Protein AF-A0A380MSL2-F1 (afdb_monomer_lite)

InterPro domains:
  IPR036397 Ribonuclease H superfamily [G3DSA:3.30.420.10] (1-60)
  IPR038717 Tc1-like transposase, DDE domain [PF13358] (1-58)

Organism: NCBI:txid279832

Foldseek 3Di:
DEPPPVCPDPVNCVVCVVVVHDDDYDPHPPVVPPPVVVVVVVLVVVCVVVVDPDPVVSVVVVVVVVVPPD

pLDDT: mean 91.55, std 10.4, range [44.38, 98.31]

Sequence (70 aa):
MDNAAFHKRSDVQAIIEEHGHEILWLPPYSPDLNPIEKM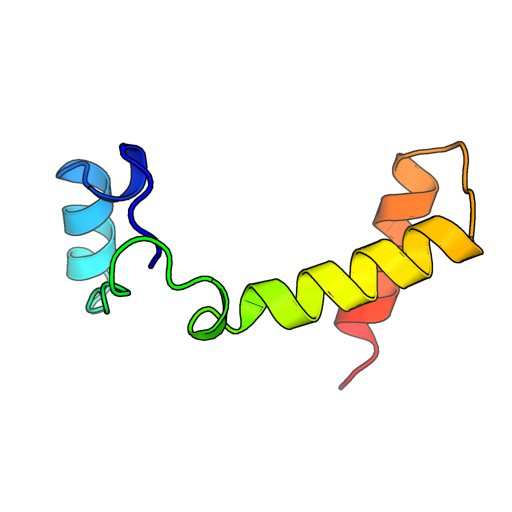WAWIKQIRKEWRMDCIDTLFFYLLWIGLGFR

Secondary structure (DSSP, 8-state):
----GGGG-HHHHHHHHHTT----PPPTT-GGG-HHHHHHHHHHHHHHHH--S-HHHHHHHHHHHHHS--

Radius of gyration: 16.24 Å; chains: 1; bounding box: 35×26×39 Å

Structure (mmCIF, N/CA/C/O backbone):
data_AF-A0A380MSL2-F1
#
_entry.id   AF-A0A380MSL2-F1
#
loop_
_atom_site.group_PDB
_atom_site.id
_atom_site.type_symbol
_atom_site.label_atom_id
_atom_site.label_alt_id
_atom_site.label_comp_id
_atom_site.label_asym_id
_atom_site.label_entity_id
_atom_site.label_seq_id
_atom_site.pdbx_PDB_ins_code
_atom_site.Cartn_x
_atom_site.Cartn_y
_atom_site.Cartn_z
_atom_site.occupancy
_atom_site.B_iso_or_equiv
_atom_site.auth_seq_id
_atom_site.auth_comp_id
_atom_site.auth_asym_id
_atom_site.auth_atom_id
_atom_site.pdbx_PDB_model_num
ATOM 1 N N . MET A 1 1 ? -2.056 1.177 8.110 1.00 93.81 1 MET A N 1
ATOM 2 C CA . MET A 1 1 ? -2.960 0.879 6.983 1.00 93.81 1 MET A CA 1
ATOM 3 C C . MET A 1 1 ? -3.368 2.191 6.338 1.00 93.81 1 MET A C 1
ATOM 5 O O . MET A 1 1 ? -3.651 3.146 7.061 1.00 93.81 1 MET A O 1
ATOM 9 N N . ASP A 1 2 ? -3.310 2.281 5.009 1.00 94.81 2 ASP A N 1
ATOM 10 C CA . ASP A 1 2 ? -3.793 3.473 4.305 1.00 94.81 2 ASP A CA 1
ATOM 11 C C . ASP A 1 2 ? -5.333 3.563 4.355 1.00 94.81 2 ASP A C 1
ATOM 13 O O . ASP A 1 2 ? -6.013 2.670 4.858 1.00 94.81 2 ASP A O 1
ATOM 17 N N . ASN A 1 3 ? -5.893 4.649 3.825 1.00 94.56 3 ASN A N 1
ATOM 18 C CA . ASN A 1 3 ? -7.326 4.934 3.889 1.00 94.56 3 ASN A CA 1
ATOM 19 C C . ASN A 1 3 ? -8.151 4.358 2.723 1.00 94.56 3 ASN A C 1
ATOM 21 O O . ASN A 1 3 ? -9.280 4.819 2.520 1.00 94.56 3 ASN A O 1
ATOM 25 N N . ALA A 1 4 ? -7.635 3.393 1.953 1.00 93.75 4 ALA A N 1
ATOM 26 C CA . ALA A 1 4 ? -8.398 2.786 0.866 1.00 93.75 4 ALA A CA 1
ATOM 27 C C . ALA A 1 4 ? -9.747 2.238 1.369 1.00 93.75 4 ALA A C 1
ATOM 29 O O . ALA A 1 4 ? -9.836 1.633 2.438 1.00 93.75 4 ALA A O 1
ATOM 30 N N . ALA A 1 5 ? -10.821 2.451 0.602 1.00 95.31 5 ALA A N 1
ATOM 31 C CA . ALA A 1 5 ? -12.183 2.158 1.059 1.00 95.31 5 ALA A CA 1
ATOM 32 C C . ALA A 1 5 ? -12.376 0.688 1.475 1.00 95.31 5 ALA A C 1
ATOM 34 O O . ALA A 1 5 ? -13.084 0.403 2.436 1.00 95.31 5 ALA A O 1
ATOM 35 N N . PHE A 1 6 ? -11.698 -0.242 0.797 1.00 95.12 6 PHE A N 1
ATOM 36 C CA . PHE A 1 6 ? -11.771 -1.668 1.112 1.00 95.12 6 PHE A CA 1
ATOM 37 C C . PHE A 1 6 ? -11.053 -2.051 2.414 1.00 95.12 6 PHE A C 1
ATOM 39 O O . PHE A 1 6 ? -11.443 -3.039 3.026 1.00 95.12 6 PHE A O 1
ATOM 46 N N . HIS A 1 7 ? -10.085 -1.262 2.893 1.00 95.00 7 HIS A N 1
ATOM 47 C CA . HIS A 1 7 ? -9.480 -1.464 4.215 1.00 95.00 7 HIS A CA 1
ATOM 48 C C . HIS A 1 7 ? -10.462 -1.154 5.353 1.00 95.00 7 HIS A C 1
ATOM 50 O O . HIS A 1 7 ? -10.348 -1.705 6.443 1.00 95.00 7 HIS A O 1
ATOM 56 N N . LYS A 1 8 ? -11.452 -0.288 5.106 1.00 95.06 8 LYS A N 1
ATOM 57 C CA . LYS A 1 8 ? -12.433 0.155 6.109 1.00 95.06 8 LYS A CA 1
ATOM 58 C C . LYS A 1 8 ? -13.651 -0.760 6.236 1.00 95.06 8 LYS A C 1
ATOM 60 O O . LYS A 1 8 ? -14.559 -0.443 6.999 1.00 95.06 8 LYS A O 1
ATOM 65 N N . ARG A 1 9 ? -13.707 -1.859 5.480 1.00 97.38 9 ARG A N 1
ATOM 66 C CA . ARG A 1 9 ? -14.809 -2.816 5.593 1.00 97.38 9 ARG A CA 1
ATOM 67 C C . ARG A 1 9 ? -14.754 -3.521 6.947 1.00 97.38 9 ARG A C 1
ATOM 69 O O . ARG A 1 9 ? -13.678 -3.869 7.426 1.00 97.38 9 ARG A O 1
ATOM 76 N N . SER A 1 10 ? -15.922 -3.755 7.536 1.00 96.94 10 SER A N 1
ATOM 77 C CA . SER A 1 10 ? -16.045 -4.378 8.855 1.00 96.94 10 SER A CA 1
ATOM 78 C C . SER A 1 10 ? -15.525 -5.814 8.892 1.00 96.94 10 SER A C 1
ATOM 80 O O . SER A 1 10 ? -14.942 -6.216 9.889 1.00 96.94 10 SER A O 1
ATOM 82 N N . ASP A 1 11 ? -15.686 -6.574 7.808 1.00 97.31 11 ASP A N 1
ATOM 83 C CA . ASP A 1 11 ? -15.186 -7.948 7.712 1.00 97.31 11 ASP A CA 1
ATOM 84 C C . ASP A 1 11 ? -13.653 -8.017 7.724 1.00 97.31 11 ASP A C 1
ATOM 86 O O . ASP A 1 11 ? -13.082 -8.873 8.393 1.00 97.31 11 ASP A O 1
ATOM 90 N N . VAL A 1 12 ? -12.979 -7.075 7.059 1.00 96.88 12 VAL A N 1
ATOM 91 C CA . VAL A 1 12 ? -11.513 -6.959 7.095 1.00 96.88 12 VAL A CA 1
ATOM 92 C C . VAL A 1 12 ? -11.023 -6.639 8.509 1.00 96.88 12 VAL A C 1
ATOM 94 O O . VAL A 1 12 ? -10.068 -7.255 8.973 1.00 96.88 12 VAL A O 1
ATOM 97 N N . GLN A 1 13 ? -11.680 -5.708 9.206 1.00 96.94 13 GLN A N 1
ATOM 98 C CA . GLN A 1 13 ? -11.305 -5.331 10.575 1.00 96.94 13 GLN A CA 1
ATOM 99 C C . GLN A 1 13 ? -11.521 -6.485 11.558 1.00 96.94 13 GLN A C 1
ATOM 101 O O . GLN A 1 13 ? -10.623 -6.789 12.338 1.00 96.94 13 GLN A O 1
ATOM 106 N N . ALA A 1 14 ? -12.653 -7.188 11.445 1.00 97.38 14 ALA A N 1
ATOM 107 C CA . ALA A 1 14 ? -12.973 -8.330 12.294 1.00 97.38 14 ALA A CA 1
ATOM 108 C C . ALA A 1 14 ? -11.929 -9.452 12.184 1.00 97.38 14 ALA A C 1
ATOM 110 O O . ALA A 1 14 ? -11.495 -9.976 13.204 1.00 97.38 14 ALA A O 1
ATOM 111 N N . ILE A 1 15 ? -11.475 -9.785 10.969 1.00 97.69 15 ILE A N 1
ATOM 112 C CA . ILE A 1 15 ? -10.444 -10.818 10.767 1.00 97.69 15 ILE A CA 1
ATOM 113 C C . ILE A 1 15 ? -9.113 -10.397 11.407 1.00 97.69 15 ILE A C 1
ATOM 115 O O . ILE A 1 15 ? -8.425 -11.225 12.000 1.00 97.69 15 ILE A O 1
ATOM 119 N N . ILE A 1 16 ? -8.734 -9.121 11.293 1.00 97.38 16 ILE A N 1
ATOM 120 C CA . ILE A 1 16 ? -7.489 -8.603 11.880 1.00 97.38 16 ILE A CA 1
ATOM 121 C C . ILE A 1 16 ? -7.543 -8.702 13.413 1.00 97.38 16 ILE A C 1
ATOM 123 O O . ILE A 1 16 ? -6.604 -9.215 14.025 1.00 97.38 16 ILE A O 1
ATOM 127 N N . GLU A 1 17 ? -8.654 -8.277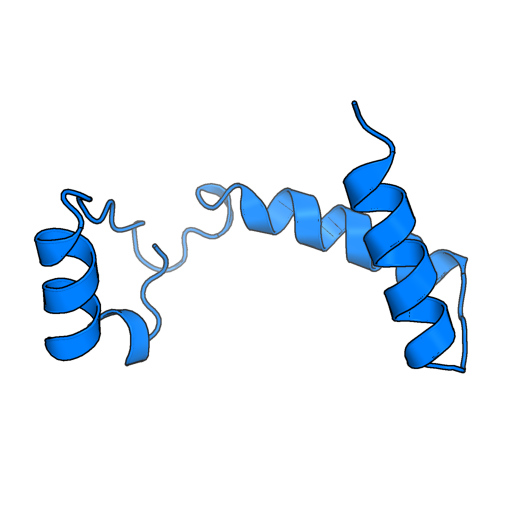 14.016 1.00 97.31 17 GLU A N 1
ATOM 128 C CA . GLU A 1 17 ? -8.876 -8.342 15.466 1.00 97.31 17 GLU A CA 1
ATOM 129 C C . GLU A 1 17 ? -8.952 -9.788 15.982 1.00 97.31 17 GLU A C 1
ATOM 131 O O . GLU A 1 17 ? -8.354 -10.100 17.011 1.00 97.31 17 GLU A O 1
ATOM 136 N N . GLU A 1 18 ? -9.611 -10.696 15.249 1.00 98.31 18 GLU A N 1
ATOM 137 C CA . GLU A 1 18 ? -9.696 -12.131 15.577 1.00 98.31 18 GLU A CA 1
ATOM 138 C C . GLU A 1 18 ? -8.308 -12.778 15.702 1.00 98.31 18 GLU A C 1
ATOM 140 O O . GLU A 1 18 ? -8.093 -13.649 16.544 1.00 98.31 18 GLU A O 1
ATOM 145 N N . HIS A 1 19 ? -7.342 -12.311 14.908 1.00 98.19 19 HIS A N 1
ATOM 146 C CA . HIS A 1 19 ? -5.958 -12.785 14.942 1.00 98.19 19 HIS A CA 1
ATOM 147 C C . HIS A 1 19 ? -5.072 -12.002 15.931 1.00 98.19 19 HIS A C 1
ATOM 149 O O . HIS A 1 19 ? -3.853 -12.178 15.940 1.00 98.19 19 HIS A O 1
ATOM 155 N N . GLY A 1 20 ? -5.662 -11.159 16.787 1.00 98.00 20 GLY A N 1
ATOM 156 C CA . GLY A 1 20 ? -4.959 -10.429 17.846 1.00 98.00 20 GLY A CA 1
ATOM 157 C C . GLY A 1 20 ? -4.129 -9.244 17.349 1.00 98.00 20 GLY A C 1
ATOM 158 O O . GLY A 1 20 ? -3.168 -8.846 18.010 1.00 98.00 20 GLY A O 1
ATOM 159 N N . HIS A 1 21 ? -4.460 -8.696 16.180 1.00 98.12 21 HIS A N 1
ATOM 160 C CA . HIS A 1 21 ? -3.786 -7.532 15.616 1.00 98.12 21 HIS A CA 1
ATOM 161 C C . HIS A 1 21 ? -4.623 -6.261 15.783 1.00 98.12 21 HIS A C 1
ATOM 163 O O . HIS A 1 21 ? -5.850 -6.289 15.755 1.00 98.12 21 HIS A O 1
ATOM 169 N N . GLU A 1 22 ? -3.942 -5.121 15.883 1.00 96.38 22 GLU A N 1
ATOM 170 C CA . GLU A 1 22 ? -4.567 -3.798 15.907 1.00 96.38 22 GLU A CA 1
ATOM 171 C C . GLU A 1 22 ? -4.242 -3.022 14.629 1.00 96.38 22 GLU A C 1
ATOM 173 O O . GLU A 1 22 ? -3.145 -3.122 14.067 1.00 96.38 22 GLU A O 1
ATOM 178 N N . ILE A 1 23 ? -5.193 -2.205 14.171 1.00 95.88 23 ILE A N 1
ATOM 179 C CA . ILE A 1 23 ? -5.019 -1.397 12.963 1.00 95.88 23 ILE A CA 1
ATOM 180 C C . ILE A 1 23 ? -4.516 -0.003 13.328 1.00 95.88 23 ILE A C 1
ATOM 182 O O . ILE A 1 23 ? -5.254 0.834 13.844 1.00 95.88 23 ILE A O 1
ATOM 186 N N . LEU A 1 24 ? -3.275 0.294 12.943 1.00 95.62 24 LEU A N 1
ATOM 187 C CA . LEU A 1 24 ? -2.757 1.660 12.933 1.00 95.62 24 LEU A CA 1
ATOM 188 C C . LEU A 1 24 ? -3.165 2.370 11.635 1.00 95.62 24 LEU A C 1
ATOM 190 O O . LEU A 1 24 ? -2.603 2.101 10.567 1.00 95.62 24 LEU A O 1
ATOM 194 N N . TRP A 1 25 ? -4.128 3.285 11.710 1.00 95.88 25 TRP A N 1
ATOM 195 C CA . TRP A 1 25 ? -4.536 4.114 10.572 1.00 95.88 25 TRP A CA 1
ATOM 196 C C . TRP A 1 25 ? -3.543 5.245 10.315 1.00 95.88 25 TRP A C 1
ATOM 198 O O . TRP A 1 25 ? -3.145 5.960 11.231 1.00 95.88 25 TRP A O 1
ATOM 208 N N . LEU A 1 26 ? -3.168 5.431 9.050 1.00 96.50 26 LEU A N 1
ATOM 209 C CA . LEU A 1 26 ? -2.362 6.580 8.639 1.00 96.50 26 LEU A CA 1
ATOM 210 C C . LEU A 1 26 ? -3.251 7.820 8.437 1.00 96.50 26 LEU A C 1
ATOM 212 O O . LEU A 1 26 ? -4.414 7.672 8.038 1.00 96.50 26 LEU A O 1
ATOM 216 N N . PRO A 1 27 ? -2.730 9.044 8.646 1.00 96.81 27 PRO A N 1
ATOM 217 C CA . PRO A 1 27 ? -3.433 10.258 8.253 1.00 96.81 27 PRO A CA 1
ATOM 218 C C . PRO A 1 27 ? -3.759 10.265 6.744 1.00 96.81 27 PRO A C 1
ATOM 220 O O . PRO A 1 27 ? -3.040 9.654 5.941 1.00 96.81 27 PRO A O 1
ATOM 223 N N . PRO A 1 28 ? -4.856 10.924 6.323 1.00 94.62 28 PRO A N 1
ATOM 224 C CA . PRO A 1 28 ? -5.201 11.038 4.910 1.00 94.62 28 PRO A CA 1
ATOM 225 C C . PRO A 1 28 ? -4.073 11.678 4.095 1.00 94.62 28 PRO A C 1
ATOM 227 O O . PRO A 1 28 ? -3.497 12.677 4.512 1.00 94.62 28 PRO A O 1
ATOM 230 N N . TYR A 1 29 ? -3.807 11.125 2.908 1.00 93.19 29 TYR A N 1
ATOM 231 C CA . TYR A 1 29 ? -2.788 11.621 1.973 1.00 93.19 29 TYR A CA 1
ATOM 232 C C . TYR A 1 29 ? -1.362 11.697 2.547 1.00 93.19 29 TYR A C 1
ATOM 234 O O . TYR A 1 29 ? -0.573 12.520 2.090 1.00 93.19 29 TYR A O 1
ATOM 242 N N . SER A 1 30 ? -1.010 10.815 3.491 1.00 95.19 30 SER A N 1
ATOM 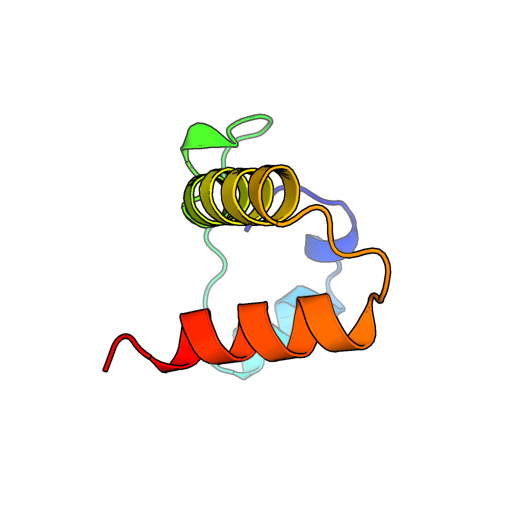243 C CA . SER A 1 30 ? 0.346 10.706 4.056 1.00 95.19 30 SER A CA 1
ATOM 244 C C . SER A 1 30 ? 1.093 9.447 3.587 1.00 95.19 30 SER A C 1
ATOM 246 O O . SER A 1 30 ? 1.358 8.547 4.391 1.00 95.19 30 SER A O 1
ATOM 248 N N . PRO A 1 31 ? 1.420 9.322 2.284 1.00 94.38 31 PRO A N 1
ATOM 249 C CA . PRO A 1 31 ? 2.175 8.176 1.770 1.00 94.38 31 PRO A CA 1
ATOM 250 C C . PRO A 1 31 ? 3.604 8.121 2.333 1.00 94.38 31 PRO A C 1
ATOM 252 O O . PRO A 1 31 ? 4.192 7.051 2.435 1.00 94.38 31 PRO A O 1
ATOM 255 N N . ASP A 1 32 ? 4.155 9.258 2.752 1.00 95.25 32 ASP A N 1
ATOM 256 C CA . ASP A 1 32 ? 5.456 9.378 3.411 1.00 95.25 32 ASP A CA 1
ATOM 257 C C . ASP A 1 32 ? 5.531 8.610 4.742 1.00 95.25 32 ASP A C 1
ATOM 259 O O . ASP A 1 32 ? 6.601 8.118 5.113 1.00 95.25 32 ASP A O 1
ATOM 263 N N . LEU A 1 33 ? 4.388 8.445 5.416 1.00 95.62 33 LEU A N 1
ATOM 264 C CA . LEU A 1 33 ? 4.256 7.677 6.655 1.00 95.62 33 LEU A CA 1
ATOM 265 C C . LEU A 1 33 ? 4.028 6.177 6.419 1.00 95.62 33 LEU A C 1
ATOM 267 O O . LEU A 1 33 ? 3.957 5.420 7.385 1.00 95.62 33 LEU A O 1
ATOM 271 N N . ASN A 1 34 ? 3.922 5.728 5.164 1.00 95.38 34 ASN A N 1
ATOM 272 C CA . ASN A 1 34 ? 3.764 4.321 4.817 1.00 95.38 34 ASN A CA 1
ATOM 273 C C . ASN A 1 34 ? 5.111 3.715 4.366 1.00 95.38 34 ASN A C 1
ATOM 275 O O . ASN A 1 34 ? 5.545 3.958 3.237 1.00 95.38 34 ASN A O 1
ATOM 279 N N . PRO A 1 35 ? 5.790 2.890 5.191 1.00 92.56 35 PRO A N 1
ATOM 280 C CA . PRO A 1 35 ? 7.124 2.377 4.867 1.00 92.56 35 PRO A CA 1
ATOM 281 C C . PRO A 1 35 ? 7.197 1.588 3.552 1.00 92.56 35 PRO A C 1
ATOM 283 O O . PRO A 1 35 ? 8.242 1.587 2.896 1.00 92.56 35 PRO A O 1
ATOM 286 N N . ILE A 1 36 ? 6.093 0.953 3.137 1.00 93.56 36 ILE A N 1
ATOM 287 C CA . ILE A 1 36 ? 6.037 0.172 1.895 1.00 93.56 36 ILE A CA 1
ATOM 288 C C . ILE A 1 36 ? 6.250 1.042 0.646 1.00 93.56 36 ILE A C 1
ATOM 290 O O . ILE A 1 36 ? 6.757 0.551 -0.359 1.00 93.56 36 ILE A O 1
ATOM 294 N N . GLU A 1 37 ? 5.955 2.345 0.704 1.00 95.56 37 GLU A N 1
ATOM 295 C CA . GLU A 1 37 ? 6.138 3.258 -0.432 1.00 95.56 37 GLU A CA 1
ATOM 296 C C . GLU A 1 37 ? 7.615 3.397 -0.821 1.00 95.56 37 GLU A C 1
ATOM 298 O O . GLU A 1 37 ? 7.952 3.445 -2.008 1.00 95.56 37 GLU A O 1
ATOM 303 N N . LYS A 1 38 ? 8.521 3.379 0.167 1.00 92.94 38 LYS A N 1
ATOM 304 C CA . LYS A 1 38 ? 9.974 3.390 -0.077 1.00 92.94 38 LYS A CA 1
ATOM 305 C C . LYS A 1 38 ? 10.429 2.105 -0.767 1.00 92.94 38 LYS A C 1
ATOM 307 O O . LYS A 1 38 ? 11.208 2.167 -1.717 1.00 92.94 38 LYS A O 1
ATOM 312 N N . MET A 1 39 ? 9.902 0.959 -0.334 1.00 91.94 39 MET A N 1
ATOM 313 C CA . MET A 1 39 ? 10.165 -0.331 -0.977 1.00 91.94 39 MET A CA 1
ATOM 314 C C . MET A 1 39 ? 9.668 -0.329 -2.430 1.00 91.94 39 MET A C 1
ATOM 316 O O . MET A 1 39 ? 10.407 -0.697 -3.343 1.00 91.94 39 MET A O 1
ATOM 320 N N . TRP A 1 40 ? 8.456 0.175 -2.682 1.00 93.06 40 TRP A N 1
ATOM 321 C CA . TRP A 1 40 ? 7.920 0.276 -4.040 1.00 93.06 40 TRP A CA 1
ATOM 322 C C . TRP A 1 40 ? 8.709 1.229 -4.935 1.00 93.06 40 TRP A C 1
ATOM 324 O O . TRP A 1 40 ? 8.858 0.953 -6.126 1.00 93.06 40 TRP A O 1
ATOM 334 N N . ALA A 1 41 ? 9.216 2.346 -4.406 1.00 94.38 41 ALA A N 1
ATOM 335 C CA . ALA A 1 41 ? 10.088 3.246 -5.159 1.00 94.38 41 ALA A CA 1
ATOM 336 C C . ALA A 1 41 ? 11.351 2.520 -5.655 1.00 94.38 41 ALA A C 1
ATOM 338 O O . ALA A 1 41 ? 11.687 2.615 -6.837 1.00 94.38 41 ALA A O 1
ATOM 339 N N . TRP A 1 42 ? 11.980 1.729 -4.784 1.00 92.44 42 TRP A N 1
ATOM 340 C CA . TRP A 1 42 ? 13.151 0.921 -5.120 1.00 92.44 42 TRP A CA 1
ATOM 341 C C . TRP A 1 42 ? 12.837 -0.200 -6.126 1.00 92.44 42 TRP A C 1
ATOM 343 O O . TRP A 1 42 ? 13.517 -0.318 -7.146 1.00 92.44 42 TRP A O 1
ATOM 353 N N . ILE A 1 43 ? 11.750 -0.956 -5.933 1.00 91.94 43 ILE 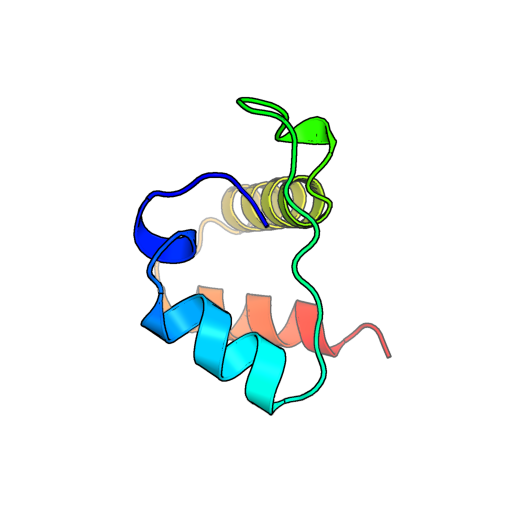A N 1
ATOM 354 C CA . ILE A 1 43 ? 11.315 -1.994 -6.889 1.00 91.94 43 ILE A CA 1
ATOM 355 C C . ILE A 1 43 ? 11.046 -1.390 -8.278 1.00 91.94 43 ILE A C 1
ATOM 357 O O . ILE A 1 43 ? 11.445 -1.953 -9.301 1.00 91.94 43 ILE A O 1
ATOM 361 N N . LYS A 1 44 ? 10.397 -0.218 -8.341 1.00 92.06 44 LYS A N 1
ATOM 362 C CA . LYS A 1 44 ? 10.141 0.490 -9.608 1.00 92.06 44 LYS A CA 1
ATOM 363 C C . LYS A 1 44 ? 11.435 0.908 -10.308 1.00 92.06 44 LYS A C 1
ATOM 365 O O . LYS A 1 44 ? 11.475 0.877 -11.540 1.00 92.06 44 LYS A O 1
ATOM 370 N N . GLN A 1 45 ? 12.470 1.279 -9.553 1.00 94.69 45 GLN A N 1
ATOM 371 C CA . GLN A 1 45 ? 13.790 1.575 -10.105 1.00 94.69 45 GLN A CA 1
ATOM 372 C C . GLN A 1 45 ? 14.410 0.324 -10.744 1.00 94.69 45 GLN A C 1
ATOM 374 O O . GLN A 1 45 ? 14.753 0.373 -11.924 1.00 94.69 45 GLN A O 1
ATOM 379 N N . ILE A 1 46 ? 14.442 -0.806 -10.029 1.00 93.00 46 ILE A N 1
ATOM 380 C CA . ILE A 1 46 ? 14.954 -2.086 -10.555 1.00 93.00 46 ILE A CA 1
ATOM 381 C C . ILE A 1 46 ? 14.225 -2.481 -11.844 1.00 93.00 46 ILE A C 1
ATOM 383 O O . ILE A 1 46 ? 14.849 -2.752 -12.870 1.00 93.00 46 ILE A O 1
ATOM 387 N N . ARG A 1 47 ? 12.886 -2.442 -11.832 1.00 92.69 47 ARG A N 1
ATOM 388 C CA . ARG A 1 47 ? 12.067 -2.745 -13.016 1.00 92.69 47 ARG A CA 1
ATOM 389 C C . ARG A 1 47 ? 12.443 -1.859 -14.212 1.00 92.69 47 ARG A C 1
ATOM 391 O O . ARG A 1 47 ? 12.494 -2.339 -15.345 1.00 92.69 47 ARG A O 1
ATOM 398 N N . LYS A 1 48 ? 12.680 -0.563 -13.975 1.00 94.31 48 LYS A N 1
ATOM 399 C CA . LYS A 1 48 ? 13.066 0.398 -15.020 1.00 94.31 48 LYS A CA 1
ATOM 400 C C . LYS A 1 48 ? 14.446 0.088 -15.605 1.00 94.31 48 LYS A C 1
ATOM 402 O O . LYS A 1 48 ? 14.631 0.296 -16.800 1.00 94.31 48 LYS A O 1
ATOM 407 N N . GLU A 1 4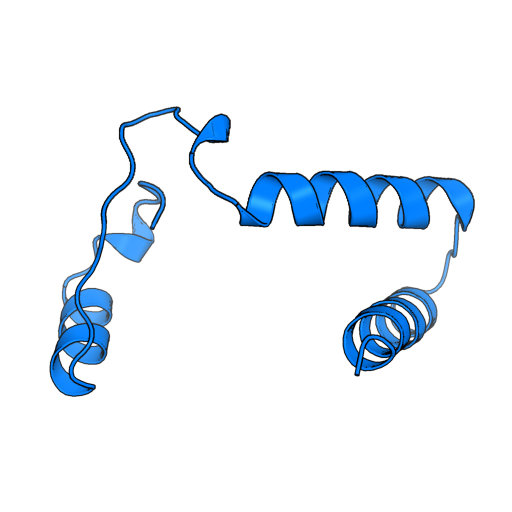9 ? 15.379 -0.389 -14.790 1.00 94.69 49 GLU A N 1
ATOM 408 C CA . GLU A 1 49 ? 16.730 -0.764 -15.220 1.00 94.69 49 GLU A CA 1
ATOM 409 C C . GLU A 1 49 ? 16.729 -2.072 -16.020 1.00 94.69 49 GLU A C 1
ATOM 411 O O . GLU A 1 49 ? 17.329 -2.135 -17.090 1.00 94.69 49 GLU A O 1
ATOM 416 N N . TRP A 1 50 ? 16.005 -3.092 -15.554 1.00 94.75 50 TRP A N 1
ATOM 417 C CA . TRP A 1 50 ? 16.002 -4.414 -16.186 1.00 94.75 50 TRP A CA 1
ATOM 418 C C . TRP A 1 50 ? 15.245 -4.469 -17.508 1.00 94.75 50 TRP A C 1
ATOM 420 O O . TRP A 1 50 ? 15.616 -5.244 -18.384 1.00 94.75 50 TRP A O 1
ATOM 430 N N . ARG A 1 51 ? 14.172 -3.674 -17.649 1.00 93.12 51 ARG A N 1
ATOM 431 C CA . ARG A 1 51 ? 13.329 -3.602 -18.861 1.00 93.12 51 ARG A CA 1
ATOM 432 C C . ARG A 1 51 ? 12.917 -4.976 -19.413 1.00 93.12 51 ARG A C 1
ATOM 434 O O . ARG A 1 51 ? 12.743 -5.123 -20.618 1.00 93.12 51 ARG A O 1
ATOM 441 N N . MET A 1 52 ? 12.743 -5.954 -18.523 1.00 92.75 52 MET A N 1
ATOM 442 C CA . MET A 1 52 ? 12.249 -7.285 -18.863 1.00 92.75 52 MET A CA 1
ATOM 443 C C . MET A 1 52 ? 10.855 -7.181 -19.482 1.00 92.75 52 MET A C 1
ATOM 445 O O . MET A 1 52 ? 9.995 -6.448 -18.985 1.00 92.75 52 MET A O 1
ATOM 449 N N . ASP A 1 53 ? 10.648 -7.921 -20.560 1.00 94.19 53 ASP A N 1
ATOM 450 C CA . ASP A 1 53 ? 9.403 -8.006 -21.323 1.00 94.19 53 ASP A CA 1
ATOM 451 C C . ASP A 1 53 ? 8.521 -9.188 -20.888 1.00 94.19 53 ASP A C 1
ATOM 453 O O . ASP A 1 53 ? 7.314 -9.173 -21.120 1.00 94.19 53 ASP A O 1
ATOM 457 N N . CYS A 1 54 ? 9.096 -10.172 -20.192 1.00 95.00 54 CYS A N 1
ATOM 458 C CA . CYS A 1 54 ? 8.370 -11.283 -19.588 1.00 95.00 54 CYS A CA 1
ATOM 459 C C . CYS A 1 54 ? 8.017 -11.006 -18.118 1.00 95.00 54 CYS A C 1
ATOM 461 O O . CYS A 1 54 ? 8.893 -10.799 -17.271 1.00 95.00 54 CYS A O 1
ATOM 463 N N . ILE A 1 55 ? 6.719 -11.052 -17.810 1.00 93.25 55 ILE A N 1
ATOM 464 C CA . ILE A 1 55 ? 6.190 -10.827 -16.461 1.00 93.25 55 ILE A CA 1
ATOM 465 C C . ILE A 1 55 ? 6.614 -11.929 -15.481 1.00 93.25 55 ILE A C 1
ATOM 467 O O . ILE A 1 55 ? 6.976 -11.620 -14.347 1.00 93.25 55 ILE A O 1
ATOM 471 N N . ASP A 1 56 ? 6.655 -13.188 -15.925 1.00 94.69 56 ASP A N 1
ATOM 472 C CA . ASP A 1 56 ? 7.053 -14.322 -15.085 1.00 94.69 56 ASP A CA 1
ATOM 473 C C . ASP A 1 56 ? 8.525 -14.216 -14.688 1.00 94.69 56 ASP A C 1
ATOM 475 O O . ASP A 1 56 ? 8.879 -14.375 -13.520 1.00 94.69 56 ASP A O 1
ATOM 479 N N . THR A 1 57 ? 9.381 -13.847 -15.644 1.00 93.38 57 THR A N 1
ATOM 480 C CA . THR A 1 57 ? 10.802 -13.589 -15.397 1.00 93.38 57 THR A CA 1
ATOM 481 C C . THR A 1 57 ? 10.983 -12.428 -14.420 1.00 93.38 57 THR A C 1
ATOM 483 O O . THR A 1 57 ? 11.751 -12.542 -13.465 1.00 93.38 57 THR A O 1
ATOM 486 N N . LEU A 1 58 ? 10.242 -11.328 -14.607 1.00 92.00 58 LEU A N 1
ATOM 487 C CA . LEU A 1 58 ? 10.281 -10.181 -13.699 1.00 92.00 58 LEU A CA 1
ATOM 488 C C . LEU A 1 58 ? 9.915 -10.588 -12.264 1.00 92.00 58 LEU A C 1
ATOM 490 O O . LEU A 1 58 ? 10.648 -10.255 -11.332 1.00 92.00 58 LEU A O 1
ATOM 494 N N . PHE A 1 59 ? 8.810 -11.315 -12.077 1.00 90.88 59 PHE A N 1
ATOM 495 C CA . PHE A 1 59 ? 8.383 -11.755 -10.748 1.00 90.88 59 PHE A CA 1
ATOM 496 C C . PHE A 1 59 ? 9.349 -12.760 -10.125 1.00 90.88 59 PHE A C 1
ATOM 498 O O . PHE A 1 59 ? 9.659 -12.619 -8.943 1.00 90.88 59 PHE A O 1
ATOM 505 N N . PHE A 1 60 ? 9.875 -13.716 -10.897 1.00 91.94 60 PHE A N 1
ATOM 506 C CA . PHE A 1 60 ? 10.870 -14.675 -10.412 1.00 91.94 60 PHE A CA 1
ATOM 507 C C . PHE A 1 60 ? 12.076 -13.962 -9.783 1.00 91.94 60 PHE A C 1
ATOM 509 O O . PHE A 1 60 ? 12.450 -14.248 -8.644 1.00 91.94 60 PHE A O 1
ATOM 516 N N . TYR A 1 61 ? 12.639 -12.973 -10.480 1.00 90.81 61 TYR A N 1
ATOM 517 C CA . TYR A 1 61 ? 13.798 -12.241 -9.975 1.00 90.81 61 TYR A CA 1
ATOM 518 C C . TYR A 1 61 ? 13.459 -11.255 -8.849 1.00 90.81 61 TYR A C 1
ATOM 520 O O . TYR A 1 61 ? 14.253 -11.117 -7.919 1.00 90.81 61 TYR A O 1
ATOM 528 N N . LEU A 1 62 ? 12.294 -10.597 -8.874 1.00 89.31 62 LEU A N 1
ATOM 529 C CA . LEU A 1 62 ? 11.870 -9.734 -7.761 1.00 89.31 62 LEU A CA 1
ATOM 530 C C . LEU A 1 62 ? 11.647 -10.533 -6.466 1.00 89.31 62 LEU A C 1
ATOM 532 O O . LEU A 1 62 ? 12.041 -10.075 -5.392 1.00 89.31 62 LEU A O 1
ATOM 536 N 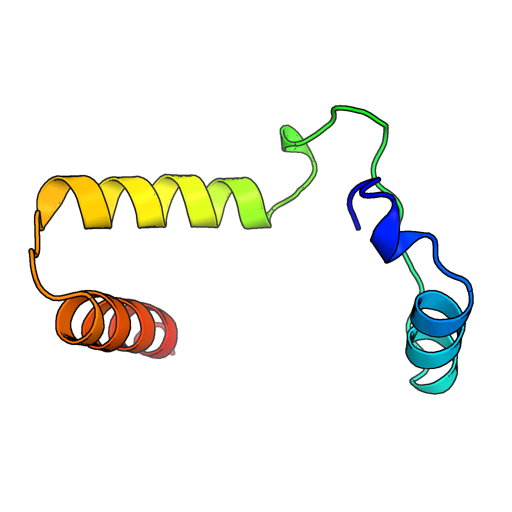N . LEU A 1 63 ? 11.074 -11.737 -6.560 1.00 86.94 63 LEU A N 1
ATOM 537 C CA . LEU A 1 63 ? 10.920 -12.647 -5.420 1.00 86.94 63 LEU A CA 1
ATOM 538 C C . LEU A 1 63 ? 12.278 -13.137 -4.910 1.00 86.94 63 LEU A C 1
ATOM 540 O O . LEU A 1 63 ? 12.499 -13.176 -3.701 1.00 86.94 63 LEU A O 1
ATOM 544 N N . TRP A 1 64 ? 13.208 -13.446 -5.816 1.00 85.25 64 TRP A N 1
ATOM 545 C CA . TRP A 1 64 ? 14.566 -13.841 -5.447 1.00 85.25 64 TRP A CA 1
ATOM 546 C C . TRP A 1 64 ? 15.317 -12.730 -4.700 1.00 85.25 64 TRP A C 1
ATOM 548 O O . TRP A 1 64 ? 15.934 -12.987 -3.668 1.00 85.25 64 TRP A O 1
ATOM 558 N N . ILE A 1 65 ? 15.212 -11.479 -5.161 1.00 81.75 65 ILE A N 1
ATOM 559 C CA . ILE A 1 65 ? 15.785 -10.318 -4.463 1.00 81.75 65 ILE A CA 1
ATOM 560 C C . ILE A 1 65 ? 15.198 -10.170 -3.053 1.00 81.75 65 ILE A C 1
ATOM 562 O O . ILE A 1 65 ? 15.941 -9.917 -2.107 1.00 81.75 65 ILE A O 1
ATOM 566 N N . GLY A 1 66 ? 13.882 -10.341 -2.900 1.00 68.50 66 GLY A N 1
ATOM 567 C CA . GLY A 1 66 ? 13.207 -10.228 -1.603 1.00 68.50 66 GLY A CA 1
ATOM 568 C C . GLY A 1 66 ? 13.585 -11.322 -0.596 1.00 68.50 66 GLY A C 1
ATOM 569 O O . GLY A 1 66 ? 13.498 -11.094 0.608 1.00 68.50 66 GLY A O 1
ATOM 570 N N . LEU A 1 67 ? 14.028 -12.489 -1.072 1.00 63.09 67 LEU A N 1
ATOM 571 C CA . LEU A 1 67 ? 14.429 -13.634 -0.245 1.00 63.09 67 LEU A CA 1
ATOM 572 C C . LEU A 1 67 ? 15.944 -13.695 0.032 1.00 63.09 67 LEU A C 1
ATOM 574 O O . LEU A 1 67 ? 16.359 -14.412 0.940 1.00 63.09 67 LEU A O 1
ATOM 578 N N . GLY A 1 68 ? 16.760 -12.944 -0.717 1.00 57.47 68 GLY A N 1
ATOM 579 C CA . GLY A 1 68 ? 18.227 -12.939 -0.624 1.00 57.47 68 GLY A CA 1
ATOM 580 C C . GLY A 1 68 ? 18.839 -12.042 0.462 1.00 57.47 68 GLY A C 1
ATOM 581 O O . GLY A 1 68 ? 20.058 -12.008 0.588 1.00 57.47 68 GLY A O 1
ATOM 582 N N . PHE A 1 69 ? 18.026 -11.327 1.248 1.00 49.09 69 PHE A N 1
ATOM 583 C CA . PHE A 1 69 ? 18.460 -10.535 2.412 1.00 49.09 69 PHE A CA 1
ATOM 584 C C . PHE A 1 69 ? 18.187 -11.271 3.738 1.00 49.09 69 PHE A C 1
ATOM 586 O O . PHE A 1 69 ? 17.542 -10.733 4.642 1.00 49.09 69 PHE A O 1
ATOM 593 N N . ARG A 1 70 ? 18.666 -12.513 3.848 1.00 44.38 70 ARG A N 1
ATOM 594 C CA . ARG A 1 70 ? 18.876 -13.200 5.130 1.00 44.38 70 ARG A CA 1
ATOM 595 C C . ARG A 1 70 ? 20.347 -13.518 5.317 1.00 44.38 70 ARG A C 1
ATOM 597 O O . ARG A 1 70 ? 20.971 -13.947 4.325 1.00 44.38 70 ARG A O 1
#